Protein AF-A0A6V7L8Z2-F1 (afdb_monomer)

Mean predicted aligned error: 9.56 Å

Sequence (99 aa):
MSHVIVVRVFKPGDESGCQELVKNTIKKSINSAFVSNLLREITFELMTFTAAIMYIFFGLPLHICLVVIPLVVISTYIATYLTFTAIAIEKSQEITNVQ

Secondary structure (DSSP, 8-state):
-----------TTTHHHHHHHHHHHHHHHHHHHHHHHHTSHHHHHHHHHHHHHHHHHH---HHHHTTHHHHHHHHHHHHHHHHHHHHHHHHHHHHHHT-

Structure (mmCIF, N/CA/C/O backbone):
data_AF-A0A6V7L8Z2-F1
#
_entry.id   AF-A0A6V7L8Z2-F1
#
loop_
_atom_site.group_PDB
_atom_site.id
_atom_site.type_symbol
_atom_site.label_atom_id
_atom_site.label_alt_id
_atom_site.label_comp_id
_atom_site.label_asym_id
_atom_site.label_entity_id
_atom_site.label_seq_id
_atom_site.pdbx_PDB_ins_code
_atom_site.Cartn_x
_atom_site.Cartn_y
_atom_site.Cartn_z
_atom_site.occupancy
_atom_site.B_iso_or_equiv
_atom_site.auth_seq_id
_atom_site.auth_comp_id
_atom_site.auth_asym_id
_atom_site.auth_atom_id
_atom_site.pdbx_PDB_model_num
ATOM 1 N N . MET A 1 1 ? 16.123 -26.791 -22.527 1.00 43.66 1 MET A N 1
ATOM 2 C CA . MET A 1 1 ? 15.750 -25.609 -23.331 1.00 43.66 1 MET A CA 1
ATOM 3 C C . MET A 1 1 ? 16.763 -24.520 -23.038 1.00 43.66 1 MET A C 1
ATOM 5 O O . MET A 1 1 ? 16.900 -24.132 -21.886 1.00 43.66 1 MET A O 1
ATOM 9 N N . SER A 1 2 ? 17.547 -24.124 -24.035 1.00 52.41 2 SER A N 1
ATOM 10 C CA . SER A 1 2 ? 18.665 -23.194 -23.868 1.00 52.41 2 SER A CA 1
ATOM 11 C C . SER A 1 2 ? 18.128 -21.763 -23.856 1.00 52.41 2 SER A C 1
ATOM 13 O O . SER A 1 2 ? 17.771 -21.229 -24.902 1.00 52.41 2 SER A O 1
ATOM 15 N N . HIS A 1 3 ? 18.011 -21.153 -22.676 1.00 67.06 3 HIS A N 1
ATOM 16 C CA . HIS A 1 3 ? 17.646 -19.742 -22.561 1.00 67.06 3 HIS A CA 1
ATOM 17 C C . HIS A 1 3 ? 18.836 -18.882 -22.992 1.00 67.06 3 HIS A C 1
ATOM 19 O O . HIS A 1 3 ? 19.782 -18.692 -22.232 1.00 67.06 3 HIS A O 1
ATOM 25 N N . VAL A 1 4 ? 18.808 -18.391 -24.231 1.00 74.06 4 VAL A N 1
ATOM 26 C CA . VAL A 1 4 ? 19.802 -17.437 -24.732 1.00 74.06 4 VAL A CA 1
ATOM 27 C C . VAL A 1 4 ? 19.350 -16.033 -24.343 1.00 74.06 4 VAL A C 1
ATOM 29 O O . VAL A 1 4 ? 18.313 -15.559 -24.803 1.00 74.06 4 VAL A O 1
ATOM 32 N N . ILE A 1 5 ? 20.120 -15.376 -23.477 1.00 70.50 5 ILE A N 1
ATOM 33 C CA . ILE A 1 5 ? 19.915 -13.976 -23.093 1.00 70.50 5 ILE A CA 1
ATOM 34 C C . ILE A 1 5 ? 20.843 -13.133 -23.968 1.00 70.50 5 ILE A C 1
ATOM 36 O O . ILE A 1 5 ? 22.062 -13.253 -23.870 1.00 70.50 5 ILE A O 1
ATOM 40 N N . VAL A 1 6 ? 20.275 -12.292 -24.834 1.00 75.06 6 VAL A N 1
ATOM 41 C CA . VAL A 1 6 ? 21.039 -11.362 -25.679 1.00 75.06 6 VAL A CA 1
ATOM 42 C C . VAL A 1 6 ? 20.872 -9.954 -25.118 1.00 75.06 6 VAL A C 1
ATOM 44 O O . VAL A 1 6 ? 19.784 -9.387 -25.180 1.00 75.06 6 VAL A O 1
ATOM 47 N N . VAL A 1 7 ? 21.950 -9.388 -24.575 1.00 78.00 7 VAL A N 1
ATOM 48 C CA . VAL A 1 7 ? 22.000 -7.983 -24.146 1.00 78.00 7 VAL A CA 1
ATOM 49 C C . VAL A 1 7 ? 22.499 -7.152 -25.325 1.00 78.00 7 VAL A C 1
ATOM 51 O O . VAL A 1 7 ? 23.575 -7.420 -25.858 1.00 78.00 7 VAL A O 1
ATOM 54 N N . ARG A 1 8 ? 21.713 -6.163 -25.760 1.00 80.56 8 ARG A N 1
ATOM 55 C CA . ARG A 1 8 ? 22.057 -5.269 -26.875 1.00 80.56 8 ARG A CA 1
ATOM 56 C C . ARG A 1 8 ? 21.929 -3.806 -26.461 1.00 80.56 8 ARG A C 1
ATOM 58 O O . ARG A 1 8 ? 21.159 -3.490 -25.559 1.00 80.56 8 ARG A O 1
A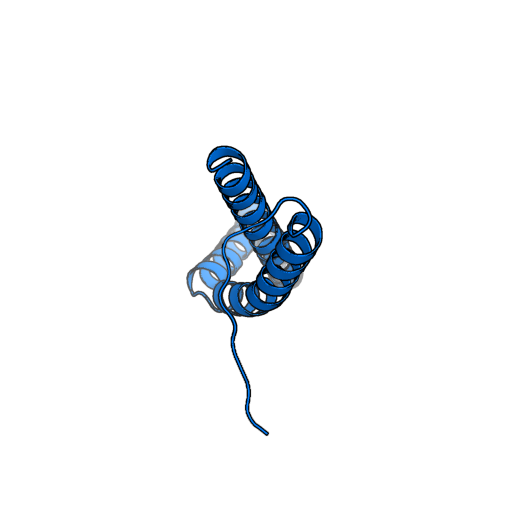TOM 65 N N . VAL A 1 9 ? 22.656 -2.931 -27.153 1.00 75.44 9 VAL A N 1
ATOM 66 C CA . VAL A 1 9 ? 22.546 -1.473 -26.987 1.00 75.44 9 VAL A CA 1
ATOM 67 C C . VAL A 1 9 ? 21.172 -0.998 -27.473 1.00 75.44 9 VAL A C 1
ATOM 69 O O . VAL A 1 9 ? 20.650 -1.527 -28.460 1.00 75.44 9 VAL A O 1
ATOM 72 N N . PHE A 1 10 ? 20.603 -0.018 -26.768 1.00 72.94 10 PHE A N 1
ATOM 73 C CA . PHE A 1 10 ? 19.311 0.591 -27.080 1.00 72.94 10 PHE A CA 1
ATOM 74 C C . PHE A 1 10 ? 19.292 1.142 -28.513 1.00 72.94 10 PHE A C 1
ATOM 76 O O . PHE A 1 10 ? 20.225 1.831 -28.930 1.00 72.94 10 PHE A O 1
ATOM 83 N N . LYS A 1 11 ? 18.243 0.818 -29.277 1.00 78.12 11 LYS A N 1
ATOM 84 C CA . LYS A 1 11 ? 18.013 1.358 -30.622 1.00 78.12 11 LYS A CA 1
ATOM 85 C C . LYS A 1 11 ? 16.700 2.147 -30.672 1.00 78.12 11 LYS A C 1
ATOM 87 O O . LYS A 1 11 ? 15.734 1.736 -30.026 1.00 78.12 11 LYS A O 1
ATOM 92 N N . PRO A 1 12 ? 16.622 3.216 -31.487 1.00 64.00 12 PRO A N 1
ATOM 93 C CA . PRO A 1 12 ? 15.369 3.929 -31.726 1.00 64.00 12 PRO A CA 1
ATOM 94 C C . PRO A 1 12 ? 14.343 2.955 -32.329 1.00 64.00 12 PRO A C 1
ATOM 96 O O . PRO A 1 12 ? 14.584 2.367 -33.384 1.00 64.00 12 PRO A O 1
ATOM 99 N N . GLY A 1 13 ? 13.249 2.715 -31.602 1.00 72.75 13 GLY A N 1
ATOM 100 C CA . GLY A 1 13 ? 12.265 1.654 -31.867 1.00 72.75 13 GLY A CA 1
ATOM 101 C C . GLY A 1 13 ? 12.061 0.671 -30.702 1.00 72.75 13 GLY A C 1
ATOM 102 O O . GLY A 1 13 ? 10.993 0.070 -30.600 1.00 72.75 13 GLY A O 1
ATOM 103 N N . ASP A 1 14 ? 13.023 0.563 -29.776 1.00 75.44 14 ASP A N 1
ATOM 104 C CA . ASP A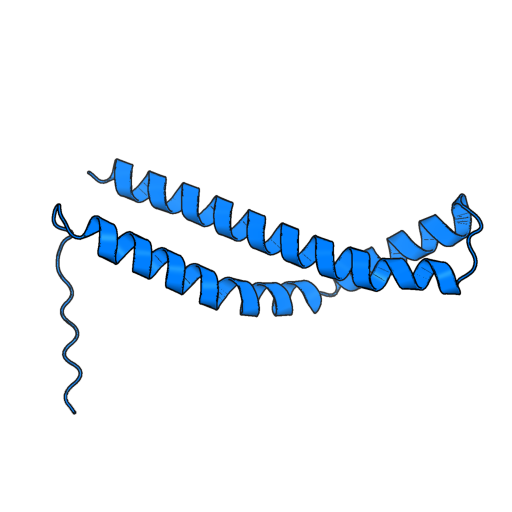 1 14 ? 12.901 -0.251 -28.551 1.00 75.44 14 ASP A CA 1
ATOM 105 C C . ASP A 1 14 ? 12.090 0.445 -27.441 1.00 75.44 14 ASP A C 1
ATOM 107 O O . ASP A 1 14 ? 11.817 -0.148 -26.398 1.00 75.44 14 ASP A O 1
ATOM 111 N N . GLU A 1 15 ? 11.672 1.693 -27.667 1.00 75.38 15 GLU A N 1
ATOM 112 C CA . GLU A 1 15 ? 10.941 2.540 -26.715 1.00 75.38 15 GLU A CA 1
ATOM 113 C C . GLU A 1 15 ? 9.674 1.860 -26.183 1.00 75.38 15 GLU A C 1
ATOM 115 O O . GLU A 1 15 ? 9.436 1.841 -24.976 1.00 75.38 15 GLU A O 1
ATOM 120 N N . SER A 1 16 ? 8.892 1.240 -27.073 1.00 72.12 16 SER A N 1
ATOM 121 C CA . SER A 1 16 ? 7.660 0.526 -26.715 1.00 72.12 16 SER A CA 1
ATOM 122 C C . SER A 1 16 ? 7.937 -0.691 -25.824 1.00 72.12 16 SER A C 1
ATOM 124 O O . SER A 1 16 ? 7.282 -0.873 -24.797 1.00 72.12 16 SER A O 1
ATOM 126 N N . GLY A 1 17 ? 8.965 -1.476 -26.161 1.00 75.56 17 GLY A N 1
ATOM 127 C CA . GLY A 1 17 ? 9.399 -2.628 -25.374 1.00 75.56 17 GLY A CA 1
ATOM 128 C C . GLY A 1 17 ? 9.959 -2.224 -24.009 1.00 75.56 17 GLY A C 1
ATOM 129 O O . GLY A 1 17 ? 9.626 -2.840 -22.998 1.00 75.56 17 GLY A O 1
ATOM 130 N N . CYS A 1 18 ? 10.748 -1.150 -23.947 1.00 70.75 18 CYS A N 1
ATOM 131 C CA . CYS A 1 18 ? 11.243 -0.586 -22.692 1.00 70.75 18 CYS A CA 1
ATOM 132 C C . CYS A 1 18 ? 10.101 -0.071 -21.807 1.00 70.75 18 CYS A C 1
ATOM 134 O O . CYS A 1 18 ? 10.079 -0.376 -20.614 1.00 70.75 18 CYS A O 1
ATOM 136 N N . GLN A 1 19 ? 9.122 0.645 -22.367 1.00 71.12 19 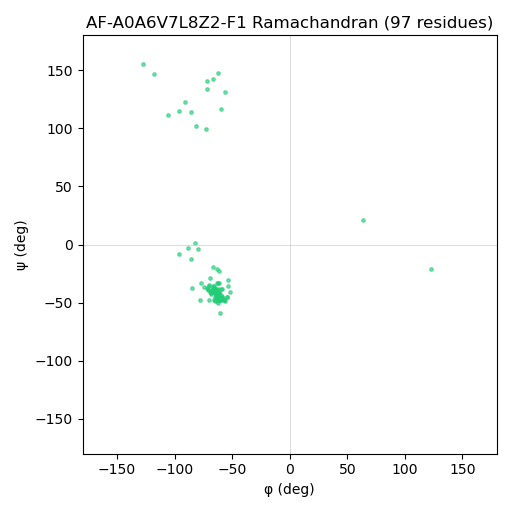GLN A N 1
ATOM 137 C CA . GLN A 1 19 ? 7.949 1.104 -21.616 1.00 71.12 19 GLN A CA 1
ATOM 138 C C . GLN A 1 19 ? 7.128 -0.065 -21.061 1.00 71.12 19 GLN A C 1
ATOM 140 O O . GLN A 1 19 ? 6.698 -0.026 -19.905 1.00 71.12 19 GLN A O 1
ATOM 145 N N . GLU A 1 20 ? 6.936 -1.129 -21.842 1.00 76.88 20 GLU A N 1
ATOM 146 C CA . GLU A 1 20 ? 6.203 -2.312 -21.393 1.00 76.88 20 GLU A CA 1
ATOM 147 C C . GLU A 1 20 ? 6.960 -3.080 -20.296 1.00 76.88 20 GLU A C 1
ATOM 149 O O . GLU A 1 20 ? 6.364 -3.492 -19.296 1.00 76.88 20 GLU A O 1
ATOM 154 N N . LEU A 1 21 ? 8.285 -3.202 -20.417 1.00 78.38 21 LEU A N 1
ATOM 155 C CA . LEU A 1 21 ? 9.150 -3.794 -19.393 1.00 78.38 21 LEU A CA 1
ATOM 156 C C . LEU A 1 21 ? 9.116 -3.002 -18.081 1.00 78.38 21 LEU A C 1
ATOM 158 O O . LEU A 1 21 ? 8.975 -3.595 -17.007 1.00 78.38 21 LEU A O 1
ATOM 162 N N . VAL A 1 22 ? 9.192 -1.672 -18.153 1.00 74.06 22 VAL A N 1
ATOM 163 C CA . VAL A 1 22 ? 9.083 -0.786 -16.986 1.00 74.06 22 VAL A CA 1
ATOM 164 C C . VAL A 1 22 ? 7.711 -0.94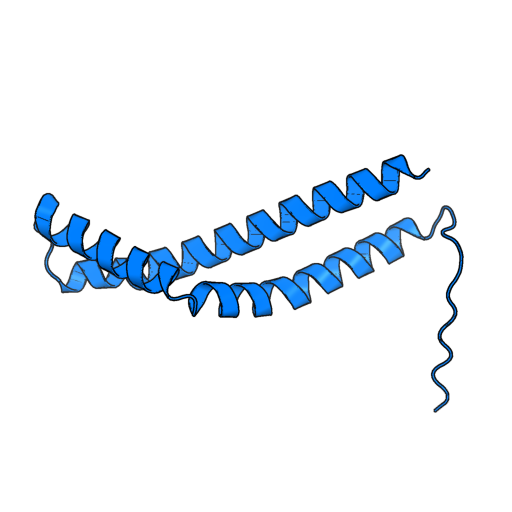8 -16.332 1.00 74.06 22 VAL A C 1
ATOM 166 O O . VAL A 1 22 ? 7.627 -1.205 -15.130 1.00 74.06 22 VAL A O 1
ATOM 169 N N . LYS A 1 23 ? 6.629 -0.922 -17.119 1.00 75.19 23 LYS A N 1
ATOM 170 C CA . LYS A 1 23 ? 5.257 -1.114 -16.628 1.00 75.19 23 LYS A CA 1
ATOM 171 C C . LYS A 1 23 ? 5.071 -2.468 -15.940 1.00 75.19 23 LYS A C 1
ATOM 173 O O . LYS A 1 23 ? 4.491 -2.527 -14.856 1.00 75.19 23 LYS A O 1
ATOM 178 N N . ASN A 1 24 ? 5.582 -3.549 -16.528 1.00 79.50 24 ASN A N 1
ATOM 179 C CA . ASN A 1 24 ? 5.497 -4.894 -15.955 1.00 79.50 24 ASN A CA 1
ATOM 180 C C . ASN A 1 24 ? 6.310 -5.026 -14.662 1.00 79.50 24 ASN A C 1
ATOM 182 O O . ASN A 1 24 ? 5.849 -5.650 -13.702 1.00 79.50 24 ASN A O 1
ATOM 186 N N . THR A 1 25 ? 7.482 -4.395 -14.608 1.00 74.38 25 THR A N 1
ATOM 187 C CA . THR A 1 25 ? 8.335 -4.365 -13.413 1.00 74.38 25 THR A CA 1
ATOM 188 C C . THR A 1 25 ? 7.655 -3.612 -12.271 1.00 74.38 25 THR A C 1
ATOM 190 O O . THR A 1 25 ? 7.562 -4.132 -11.158 1.00 74.38 25 THR A O 1
ATOM 193 N N . ILE A 1 26 ? 7.088 -2.437 -12.554 1.00 76.00 26 ILE A N 1
ATOM 194 C CA . ILE A 1 26 ? 6.337 -1.640 -11.577 1.00 76.00 26 ILE A CA 1
ATOM 195 C C . ILE A 1 26 ? 5.128 -2.421 -11.060 1.00 76.00 26 ILE A C 1
ATOM 197 O O . ILE A 1 26 ? 4.922 -2.509 -9.854 1.00 76.00 26 ILE A O 1
ATOM 201 N N . LYS A 1 27 ? 4.357 -3.057 -11.950 1.00 76.69 27 LYS A N 1
ATOM 202 C CA . LYS A 1 27 ? 3.148 -3.798 -11.566 1.00 76.69 27 LYS A CA 1
ATOM 203 C C . LYS A 1 27 ? 3.458 -4.992 -10.656 1.00 76.69 27 LYS A C 1
ATOM 205 O O . LYS A 1 27 ? 2.720 -5.234 -9.703 1.00 76.69 27 LYS A O 1
ATOM 210 N N . LYS A 1 28 ? 4.559 -5.712 -10.912 1.00 78.19 28 LYS A N 1
ATOM 211 C CA . LYS A 1 28 ? 5.044 -6.786 -10.024 1.00 78.19 28 LYS A CA 1
ATOM 212 C C . LYS A 1 28 ? 5.545 -6.248 -8.683 1.00 78.19 28 LYS A C 1
ATOM 214 O O . LYS A 1 28 ? 5.282 -6.861 -7.652 1.00 78.19 28 LYS A O 1
ATOM 219 N N . SER A 1 29 ? 6.243 -5.115 -8.699 1.00 80.62 29 SER A N 1
ATOM 220 C CA . SER A 1 29 ? 6.858 -4.538 -7.502 1.00 80.62 29 SER A CA 1
ATOM 221 C C . SER A 1 29 ? 5.837 -3.882 -6.563 1.00 80.62 29 SER A C 1
ATOM 223 O O . SER A 1 29 ? 5.928 -4.058 -5.351 1.00 80.62 29 SER A O 1
ATOM 225 N N . ILE A 1 30 ? 4.796 -3.233 -7.104 1.00 81.56 30 ILE A N 1
ATOM 226 C CA . ILE A 1 30 ? 3.743 -2.555 -6.327 1.00 81.56 30 ILE A CA 1
ATOM 227 C C . ILE A 1 30 ? 3.083 -3.490 -5.316 1.00 81.56 30 ILE A C 1
ATOM 229 O O . ILE A 1 30 ? 2.899 -3.096 -4.171 1.00 81.56 30 ILE A O 1
ATOM 233 N N . ASN A 1 31 ? 2.735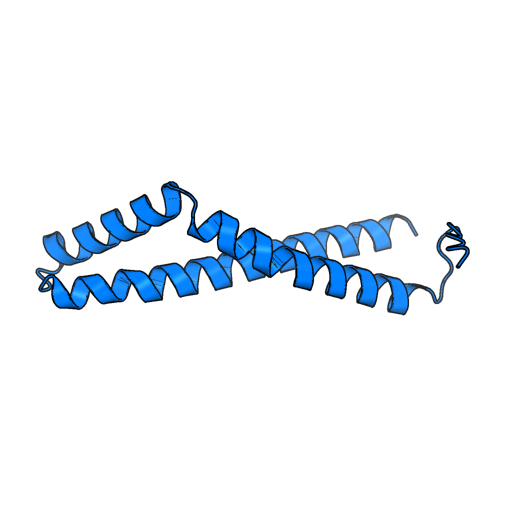 -4.721 -5.704 1.00 80.50 31 ASN A N 1
ATOM 234 C CA . ASN A 1 31 ? 2.033 -5.626 -4.791 1.00 80.50 31 ASN A CA 1
ATOM 235 C C . ASN A 1 31 ? 2.936 -6.064 -3.626 1.00 80.50 31 ASN A C 1
ATOM 237 O O . ASN A 1 31 ? 2.522 -6.047 -2.470 1.00 80.50 31 ASN A O 1
ATOM 241 N N . SER A 1 32 ? 4.199 -6.391 -3.920 1.00 83.75 32 SER A N 1
ATOM 242 C CA . SER A 1 32 ? 5.183 -6.751 -2.893 1.00 83.75 32 SER A CA 1
ATOM 243 C C . SER A 1 32 ? 5.480 -5.579 -1.957 1.00 83.75 32 SER A C 1
ATOM 245 O O . SER A 1 32 ? 5.554 -5.754 -0.743 1.00 83.75 32 SER A O 1
ATOM 247 N N . ALA A 1 33 ? 5.636 -4.379 -2.511 1.00 84.50 33 ALA A N 1
ATOM 248 C CA . ALA A 1 33 ? 5.909 -3.176 -1.741 1.00 84.50 33 ALA A CA 1
ATOM 249 C C . ALA A 1 33 ? 4.699 -2.729 -0.915 1.00 84.50 33 ALA A C 1
ATOM 251 O O . ALA A 1 33 ? 4.872 -2.286 0.215 1.00 84.50 33 ALA A O 1
ATOM 252 N N . PHE A 1 34 ? 3.480 -2.901 -1.431 1.00 84.19 34 PHE A N 1
ATOM 253 C CA . PHE A 1 34 ? 2.255 -2.640 -0.684 1.00 84.19 34 PHE A CA 1
ATOM 254 C C . PHE A 1 34 ? 2.154 -3.551 0.539 1.00 84.19 34 PHE A C 1
ATOM 256 O O . PHE A 1 34 ? 1.974 -3.050 1.643 1.00 84.19 34 PHE A O 1
ATOM 263 N N . VAL A 1 35 ? 2.342 -4.866 0.374 1.00 84.62 35 VAL A N 1
ATOM 264 C CA . VAL A 1 35 ? 2.328 -5.815 1.501 1.00 84.62 35 VAL A CA 1
ATOM 265 C C . VAL A 1 35 ? 3.437 -5.486 2.505 1.00 84.62 35 VAL A C 1
ATOM 267 O O . VAL A 1 35 ? 3.191 -5.474 3.709 1.00 84.62 35 VAL A O 1
ATOM 270 N N . SER A 1 36 ? 4.636 -5.145 2.024 1.00 86.56 36 SER A N 1
ATOM 271 C CA . SER A 1 36 ? 5.747 -4.733 2.888 1.00 86.56 36 SER A CA 1
ATOM 272 C C . SER A 1 36 ? 5.459 -3.441 3.659 1.00 86.56 36 SER A C 1
ATOM 274 O O . SER A 1 36 ? 5.830 -3.341 4.825 1.00 86.56 36 SER A O 1
ATOM 276 N N . ASN A 1 37 ? 4.820 -2.450 3.031 1.00 84.50 37 ASN A N 1
ATOM 277 C CA . ASN A 1 37 ? 4.435 -1.203 3.690 1.00 84.50 37 ASN A CA 1
ATOM 278 C C . ASN A 1 37 ? 3.279 -1.423 4.668 1.00 84.50 37 ASN A C 1
ATOM 280 O O . ASN A 1 37 ? 3.278 -0.836 5.745 1.00 84.50 37 ASN A O 1
ATOM 284 N N . LEU A 1 38 ? 2.320 -2.283 4.330 1.00 83.94 38 LEU A N 1
ATOM 285 C CA . LEU A 1 38 ? 1.185 -2.598 5.190 1.00 83.94 38 LEU A CA 1
ATOM 286 C C . LEU A 1 38 ? 1.628 -3.297 6.482 1.00 83.94 38 LEU A C 1
ATOM 288 O O . LEU A 1 38 ? 1.128 -2.974 7.552 1.00 83.94 38 LEU A O 1
ATOM 292 N N . LEU A 1 39 ? 2.589 -4.221 6.385 1.00 84.88 39 LEU A N 1
ATOM 293 C CA . LEU A 1 39 ? 3.136 -4.959 7.531 1.00 84.88 39 LEU A CA 1
ATOM 294 C C . LEU A 1 39 ? 4.218 -4.185 8.293 1.00 84.88 39 LEU A C 1
ATOM 296 O O . LEU A 1 39 ? 4.787 -4.705 9.252 1.00 84.88 39 LEU A O 1
ATOM 300 N N . ARG A 1 40 ? 4.526 -2.953 7.877 1.00 86.75 40 ARG A N 1
ATOM 301 C CA . ARG A 1 40 ? 5.494 -2.115 8.576 1.00 86.75 40 ARG A CA 1
ATOM 302 C C . ARG A 1 40 ? 4.883 -1.634 9.888 1.00 86.75 40 ARG A C 1
ATOM 304 O O . ARG A 1 40 ? 3.761 -1.140 9.908 1.00 86.75 40 ARG A O 1
ATOM 311 N N . GLU A 1 41 ? 5.652 -1.722 10.965 1.00 81.75 41 GLU A N 1
ATOM 312 C CA . GLU A 1 41 ? 5.236 -1.322 12.317 1.00 81.75 41 GLU A CA 1
ATOM 313 C C . GLU A 1 41 ? 4.671 0.108 12.367 1.00 81.75 41 GLU A C 1
ATOM 315 O O . GLU A 1 41 ? 3.608 0.343 12.935 1.00 81.75 41 GLU A O 1
ATOM 320 N N . ILE A 1 42 ? 5.301 1.030 11.633 1.00 82.12 42 ILE A N 1
ATOM 321 C CA . ILE A 1 42 ? 4.850 2.422 11.463 1.00 82.12 42 ILE A CA 1
ATOM 322 C C . ILE A 1 42 ? 3.392 2.520 10.983 1.00 82.12 42 ILE A C 1
ATOM 324 O O . ILE A 1 42 ? 2.670 3.428 11.383 1.00 82.12 42 ILE A O 1
ATOM 328 N N . THR A 1 43 ? 2.936 1.606 10.126 1.00 86.25 43 THR A N 1
ATOM 329 C CA . THR A 1 43 ? 1.572 1.633 9.580 1.00 86.25 43 THR A CA 1
ATOM 330 C C . THR A 1 43 ? 0.548 1.268 10.654 1.00 86.25 43 THR A C 1
ATOM 332 O O . THR A 1 43 ? -0.506 1.899 10.736 1.00 86.25 43 THR A O 1
ATOM 335 N N . PHE A 1 44 ? 0.878 0.316 11.532 1.00 87.81 44 PHE A N 1
ATOM 336 C CA . PHE A 1 44 ? 0.058 -0.011 12.699 1.00 87.81 44 PHE A CA 1
ATOM 337 C C . PHE A 1 44 ? 0.055 1.123 13.722 1.00 87.81 44 PHE A C 1
ATOM 339 O O . PHE A 1 44 ? -1.001 1.480 14.244 1.00 87.81 44 PHE A O 1
ATOM 346 N N . GLU A 1 45 ? 1.202 1.745 13.973 1.00 90.12 45 GLU A N 1
ATOM 347 C CA . GLU A 1 45 ? 1.289 2.902 14.863 1.00 90.12 45 GLU A CA 1
ATOM 348 C C . GLU A 1 45 ? 0.414 4.061 14.354 1.00 90.12 45 GLU A C 1
ATOM 350 O O . GLU A 1 45 ? -0.386 4.613 15.110 1.00 90.12 45 GLU A O 1
ATOM 355 N N . LEU A 1 46 ? 0.447 4.339 13.045 1.00 86.38 46 LEU A N 1
ATOM 356 C CA . LEU A 1 46 ? -0.400 5.345 12.401 1.00 86.38 46 LEU A CA 1
ATOM 357 C C . LEU A 1 46 ? -1.900 5.023 12.526 1.00 86.38 46 LEU A C 1
ATOM 359 O O . LEU A 1 46 ? -2.702 5.922 12.796 1.00 86.38 46 LEU A O 1
ATOM 363 N N . MET A 1 47 ? -2.292 3.751 12.360 1.00 87.88 47 MET A N 1
ATOM 364 C CA . MET A 1 47 ? -3.677 3.301 12.574 1.00 87.88 47 MET A CA 1
ATOM 365 C C . MET A 1 47 ? -4.128 3.574 14.008 1.00 87.88 47 MET A C 1
ATOM 367 O O . MET A 1 47 ? -5.199 4.141 14.232 1.00 87.88 47 MET A O 1
ATOM 371 N N . THR A 1 48 ? -3.298 3.203 14.980 1.00 89.12 48 THR A N 1
ATOM 372 C CA . THR A 1 48 ? -3.646 3.300 16.401 1.00 89.12 48 THR A CA 1
ATOM 373 C C . THR A 1 48 ? -3.678 4.760 16.861 1.00 89.12 48 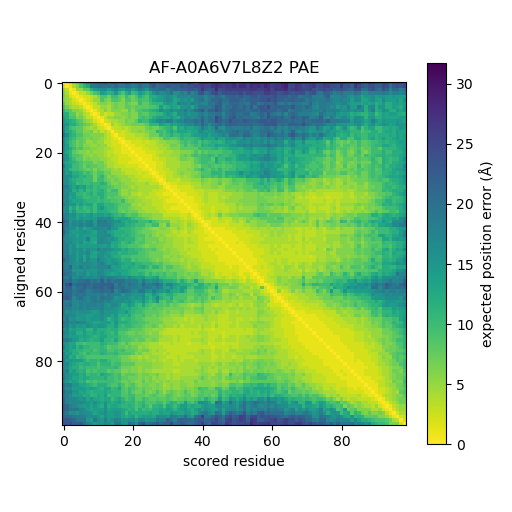THR A C 1
ATOM 375 O O . THR A 1 48 ? -4.599 5.167 17.568 1.00 89.12 48 THR A O 1
ATOM 378 N N . PHE A 1 49 ? -2.739 5.581 16.385 1.00 90.44 49 PHE A N 1
ATOM 379 C CA . PHE A 1 49 ? -2.686 7.019 16.648 1.00 90.44 49 PHE A CA 1
ATOM 380 C C . PHE A 1 49 ? -3.904 7.758 16.076 1.00 90.44 49 PHE A C 1
ATOM 382 O O . PHE A 1 49 ? -4.546 8.544 16.773 1.00 90.44 49 PHE A O 1
ATOM 389 N N . THR A 1 50 ? -4.290 7.451 14.834 1.00 86.31 50 THR A N 1
ATOM 390 C CA . THR A 1 50 ? -5.467 8.061 14.191 1.00 86.31 50 THR A CA 1
ATOM 391 C C . THR A 1 50 ? -6.761 7.668 14.910 1.00 86.31 50 THR A C 1
ATOM 393 O O . THR A 1 50 ? -7.624 8.516 15.147 1.00 86.31 50 THR A O 1
ATOM 396 N N . ALA A 1 51 ? -6.883 6.402 15.324 1.00 86.94 51 ALA A N 1
ATOM 397 C CA . ALA A 1 51 ? -8.018 5.929 16.114 1.00 86.94 51 ALA A CA 1
ATOM 398 C C . ALA A 1 51 ? -8.091 6.605 17.494 1.00 86.94 51 ALA A C 1
ATOM 400 O O . ALA A 1 51 ? -9.181 6.970 17.938 1.00 86.94 51 ALA A O 1
ATOM 401 N N . ALA A 1 52 ? -6.951 6.825 18.156 1.00 88.62 52 ALA A N 1
ATOM 402 C CA . ALA A 1 52 ? -6.894 7.525 19.437 1.00 88.62 52 ALA A CA 1
ATOM 403 C C . ALA A 1 52 ? -7.336 8.991 19.313 1.00 88.62 52 ALA A C 1
ATOM 405 O O . ALA A 1 52 ? -8.111 9.465 20.143 1.00 88.62 52 ALA A O 1
ATOM 406 N N . ILE A 1 53 ? -6.917 9.693 18.252 1.00 88.06 53 ILE A N 1
ATOM 407 C CA . ILE A 1 53 ? -7.358 11.072 17.990 1.00 88.06 53 ILE A CA 1
ATOM 408 C C . ILE A 1 53 ? -8.876 11.128 17.789 1.00 88.06 53 ILE A C 1
ATOM 410 O O . ILE A 1 53 ? -9.544 11.954 18.410 1.00 88.06 53 ILE A O 1
ATOM 414 N N . MET A 1 54 ? -9.437 10.242 16.960 1.00 84.06 54 MET A N 1
ATOM 415 C CA . MET A 1 54 ? -10.886 10.189 16.723 1.00 84.06 54 MET A CA 1
ATOM 416 C C . MET A 1 54 ? -11.676 9.865 17.998 1.00 84.06 54 MET A C 1
ATOM 418 O O . MET A 1 54 ? -12.727 10.452 18.240 1.00 84.06 54 MET A O 1
ATOM 422 N N . TYR A 1 55 ? -11.164 8.974 18.844 1.00 87.00 55 TYR A N 1
ATOM 423 C CA . TYR A 1 55 ? -11.825 8.621 20.096 1.00 87.00 55 TYR A CA 1
ATOM 424 C C . TYR A 1 55 ? -11.778 9.763 21.125 1.00 87.00 55 TYR A C 1
ATOM 426 O O . TYR A 1 55 ? -12.803 10.116 21.700 1.00 87.00 55 TYR A O 1
ATOM 434 N N . ILE A 1 56 ? -10.606 10.373 21.339 1.00 89.06 56 ILE A N 1
ATOM 435 C CA . ILE A 1 56 ? -10.394 11.373 22.400 1.00 89.06 56 ILE A CA 1
ATOM 436 C C . ILE A 1 56 ? -10.960 12.743 22.013 1.00 89.06 56 ILE A C 1
ATOM 438 O O . ILE A 1 56 ? -11.651 13.364 22.816 1.00 89.06 56 ILE A O 1
ATOM 442 N N . PHE A 1 57 ? -10.677 13.228 20.800 1.00 87.81 57 PHE A N 1
ATOM 443 C CA . PHE A 1 57 ? -11.069 14.583 20.395 1.00 87.81 57 PHE A CA 1
ATOM 444 C C . PHE A 1 57 ? -12.498 14.655 19.858 1.00 87.81 57 PHE A C 1
ATOM 446 O O . PHE A 1 57 ? -13.190 15.635 20.120 1.00 87.81 57 PHE A O 1
ATOM 453 N N . PHE A 1 58 ? -12.948 13.639 19.115 1.00 81.94 58 PHE A N 1
ATOM 454 C CA . PHE A 1 58 ? -14.298 13.622 18.537 1.00 81.94 58 PHE A CA 1
ATOM 455 C C . PHE A 1 58 ? -15.312 12.847 19.390 1.00 81.94 58 PHE A C 1
ATOM 457 O O . PHE A 1 58 ? -16.504 12.894 19.093 1.00 81.94 58 PHE A O 1
ATOM 464 N N . GLY A 1 59 ? -14.871 12.143 20.442 1.00 82.44 59 GLY A N 1
ATOM 465 C CA . GLY A 1 59 ? -15.756 11.379 21.328 1.00 82.44 59 GLY A CA 1
ATOM 466 C C . GLY A 1 59 ? -16.479 10.223 20.628 1.00 82.44 59 GLY A C 1
ATOM 467 O O . GLY A 1 59 ? -17.540 9.795 21.081 1.00 82.44 59 GLY A O 1
ATOM 468 N N . LEU A 1 60 ? -15.954 9.748 19.493 1.00 82.88 60 LEU A N 1
ATOM 469 C CA . LEU A 1 60 ? -16.599 8.715 18.687 1.00 82.88 60 LEU A CA 1
ATOM 470 C C . LEU A 1 60 ? -16.517 7.347 19.386 1.00 82.88 60 LEU A C 1
ATOM 472 O O . LEU A 1 60 ? -15.471 7.006 19.934 1.00 82.88 60 LEU A O 1
ATOM 476 N N . PRO A 1 61 ? -17.573 6.516 19.341 1.00 84.62 61 PRO A N 1
ATOM 477 C CA . PRO A 1 61 ? -17.535 5.165 19.893 1.00 84.62 61 PRO A CA 1
ATOM 478 C C . PRO A 1 61 ? -16.497 4.288 19.177 1.00 84.62 61 PRO A C 1
ATOM 480 O O . PRO A 1 61 ? -16.302 4.392 17.965 1.00 84.62 61 PRO A O 1
ATOM 483 N N . LEU A 1 62 ? -15.885 3.353 19.915 1.00 78.38 62 LEU A N 1
ATOM 484 C CA . LEU A 1 62 ? -14.803 2.479 19.427 1.00 78.38 62 LEU A CA 1
ATOM 485 C C . LEU A 1 62 ? -15.148 1.712 18.138 1.00 78.38 62 LEU A C 1
ATOM 487 O O . LEU A 1 62 ? -14.269 1.467 17.314 1.00 78.38 62 LEU A O 1
ATOM 491 N N . HIS A 1 63 ? -16.423 1.379 17.923 1.00 81.44 63 HIS A N 1
ATOM 492 C CA . HIS A 1 63 ? -16.881 0.718 16.698 1.00 81.44 63 HIS A CA 1
ATOM 493 C C . HIS A 1 63 ? -16.673 1.569 15.440 1.00 81.44 63 HIS A C 1
ATOM 495 O O . HIS A 1 63 ? -16.388 1.022 14.379 1.00 81.44 63 HIS A O 1
ATOM 501 N N . ILE A 1 64 ? -16.771 2.895 15.553 1.00 82.31 64 ILE A N 1
ATOM 502 C CA . ILE A 1 64 ? -16.522 3.814 14.437 1.00 82.31 64 ILE A CA 1
ATOM 503 C C . ILE A 1 64 ? -15.015 3.961 14.199 1.00 82.31 64 ILE A C 1
ATOM 505 O O . ILE A 1 64 ? -14.589 4.032 13.048 1.00 82.31 64 ILE A O 1
ATOM 509 N N . CYS A 1 65 ? -14.184 3.895 15.246 1.00 82.75 65 CYS A N 1
ATOM 510 C CA . CYS A 1 65 ? -12.726 3.894 15.085 1.00 82.75 65 CYS A CA 1
ATOM 511 C C . CYS A 1 65 ? -12.200 2.697 14.277 1.00 82.75 65 CYS A C 1
ATOM 513 O O . CYS A 1 65 ? -11.145 2.815 13.661 1.00 82.75 65 CYS A O 1
ATOM 515 N N . LEU A 1 66 ? -12.929 1.577 14.183 1.00 84.19 66 LEU A N 1
ATOM 516 C CA . LEU A 1 66 ? -12.535 0.465 13.305 1.00 84.19 66 LEU A CA 1
ATOM 517 C C . LEU A 1 66 ? -12.521 0.847 11.816 1.00 84.19 66 LEU A C 1
ATOM 519 O O . LEU A 1 66 ? -11.804 0.212 11.047 1.00 84.19 66 LEU A O 1
ATOM 523 N N . VAL A 1 67 ? -13.232 1.907 11.406 1.00 85.88 67 VAL A N 1
ATOM 524 C CA . VAL A 1 67 ? -13.206 2.440 10.029 1.00 85.88 67 VAL A CA 1
ATOM 525 C C . VAL A 1 67 ? -11.836 3.033 9.666 1.00 85.88 67 VAL A C 1
ATOM 527 O O . VAL A 1 67 ? -11.483 3.110 8.490 1.00 85.88 67 VAL A O 1
ATOM 530 N N . VAL A 1 68 ? -11.005 3.373 10.655 1.00 85.75 68 VAL A N 1
ATOM 531 C CA . VAL A 1 68 ? -9.617 3.803 10.425 1.00 85.75 68 VAL A CA 1
ATOM 532 C C . VAL A 1 68 ? -8.793 2.699 9.761 1.00 85.75 68 VAL A C 1
ATOM 534 O O . VAL A 1 68 ? -7.941 3.000 8.931 1.00 85.75 68 VAL A O 1
ATOM 537 N N . ILE A 1 69 ? -9.071 1.426 10.053 1.00 86.50 69 ILE A N 1
ATOM 538 C CA . ILE A 1 69 ? -8.331 0.294 9.481 1.00 86.50 69 ILE A CA 1
ATOM 539 C C . ILE A 1 69 ? -8.454 0.265 7.947 1.00 86.50 69 ILE A C 1
ATOM 541 O O . ILE A 1 69 ? -7.425 0.383 7.279 1.0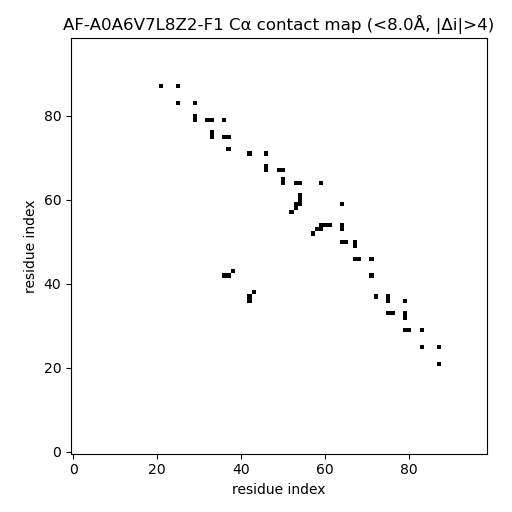0 86.50 69 ILE A O 1
ATOM 545 N N . PRO A 1 70 ? -9.659 0.166 7.340 1.00 88.75 70 PRO A N 1
ATOM 546 C CA . PRO A 1 70 ? -9.781 0.191 5.886 1.00 88.75 70 PRO A CA 1
ATOM 547 C C . PRO A 1 70 ? -9.302 1.518 5.287 1.00 88.75 70 PRO A C 1
ATOM 549 O O . PRO A 1 70 ? -8.722 1.513 4.203 1.00 88.75 70 PRO A O 1
ATOM 552 N N . LEU A 1 71 ? -9.474 2.641 5.991 1.00 88.06 71 LEU A N 1
ATOM 553 C CA . LEU A 1 71 ? -9.000 3.943 5.524 1.00 88.06 71 LEU A CA 1
ATOM 554 C C . LEU A 1 71 ? -7.473 3.974 5.380 1.00 88.06 71 LEU A C 1
ATOM 556 O O . LEU A 1 71 ? -6.967 4.401 4.341 1.00 88.06 71 LEU A O 1
ATOM 560 N N . VAL A 1 72 ? -6.737 3.476 6.377 1.00 87.38 72 VAL A N 1
ATOM 561 C CA . VAL A 1 72 ? -5.270 3.418 6.334 1.00 87.38 72 VAL A CA 1
ATOM 562 C C . VAL A 1 72 ? -4.778 2.381 5.320 1.00 87.38 72 VAL A C 1
ATOM 564 O O . VAL A 1 72 ? -3.785 2.616 4.634 1.00 87.38 72 VAL A O 1
ATOM 567 N N . VAL A 1 73 ? -5.482 1.259 5.146 1.00 88.50 73 VAL A N 1
ATOM 568 C CA . VAL A 1 73 ? -5.159 0.270 4.100 1.00 88.50 73 VAL A CA 1
ATOM 569 C C . VAL A 1 73 ? -5.260 0.906 2.707 1.00 88.50 73 VAL A C 1
ATOM 571 O O . VAL A 1 73 ? -4.336 0.787 1.899 1.00 88.50 73 VAL A O 1
ATOM 574 N N . ILE A 1 74 ? -6.356 1.622 2.432 1.00 89.31 74 ILE A N 1
ATOM 575 C CA . ILE A 1 74 ? -6.577 2.303 1.149 1.00 89.31 74 ILE A CA 1
ATOM 576 C C . ILE A 1 74 ? -5.545 3.415 0.943 1.00 89.31 74 ILE A C 1
ATOM 578 O O . ILE A 1 74 ? -4.952 3.505 -0.133 1.00 89.31 74 ILE A O 1
ATOM 582 N N . SER A 1 75 ? -5.283 4.241 1.960 1.00 87.62 75 SER A N 1
ATOM 583 C CA . SER A 1 75 ? -4.299 5.322 1.846 1.00 87.62 75 SER A CA 1
ATOM 584 C C . SER A 1 75 ? -2.888 4.786 1.595 1.00 87.62 75 SER A C 1
ATOM 586 O O . SER A 1 75 ? -2.177 5.324 0.750 1.00 87.62 75 SER A O 1
ATOM 588 N N . THR A 1 76 ? -2.511 3.675 2.234 1.00 88.12 76 THR A N 1
ATOM 589 C CA . THR A 1 76 ? -1.217 3.006 2.023 1.00 88.12 76 THR A CA 1
ATOM 590 C C . THR A 1 76 ? -1.097 2.453 0.603 1.00 88.12 76 THR A C 1
ATOM 592 O O . THR A 1 76 ? -0.027 2.533 -0.007 1.00 88.12 76 THR A O 1
ATOM 595 N N . TYR A 1 77 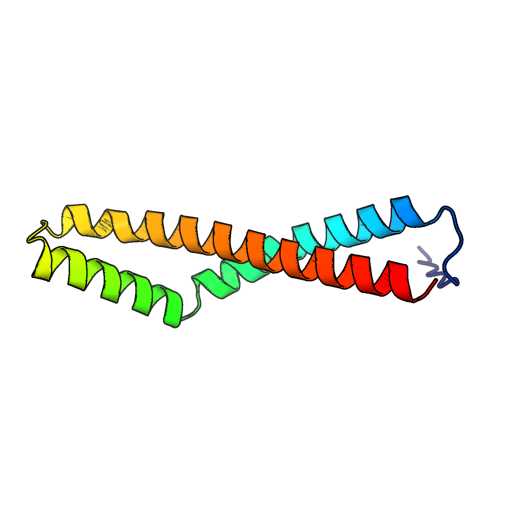? -2.192 1.934 0.037 1.00 85.69 77 TYR A N 1
ATOM 596 C CA . TYR A 1 77 ? -2.227 1.477 -1.353 1.00 85.69 77 TYR A CA 1
ATOM 597 C C . TYR A 1 77 ? -2.020 2.637 -2.330 1.00 85.69 77 TYR A C 1
ATOM 599 O O . TYR A 1 77 ? -1.157 2.561 -3.206 1.00 85.69 77 TYR A O 1
ATOM 607 N N . ILE A 1 78 ? -2.760 3.734 -2.140 1.00 88.31 78 ILE A N 1
ATOM 608 C CA . ILE A 1 78 ? -2.645 4.944 -2.963 1.00 88.31 78 ILE A CA 1
ATOM 609 C C . ILE A 1 78 ? -1.237 5.533 -2.852 1.00 88.31 78 ILE A C 1
ATOM 611 O O . ILE A 1 78 ? -0.620 5.824 -3.873 1.00 88.31 78 ILE A O 1
ATOM 615 N N . ALA A 1 79 ? -0.701 5.664 -1.638 1.00 87.38 79 ALA A N 1
ATOM 616 C CA . ALA A 1 79 ? 0.643 6.183 -1.408 1.00 87.38 79 ALA A CA 1
ATOM 617 C C . ALA A 1 79 ? 1.698 5.327 -2.116 1.00 87.38 79 ALA A C 1
ATOM 619 O O . ALA A 1 79 ? 2.545 5.859 -2.827 1.00 87.38 79 ALA A O 1
ATOM 620 N N . THR A 1 80 ? 1.596 3.999 -2.000 1.00 86.75 80 THR A N 1
ATOM 621 C CA . THR A 1 80 ? 2.500 3.074 -2.693 1.00 86.75 80 THR A CA 1
ATOM 622 C C . THR A 1 80 ? 2.398 3.257 -4.207 1.00 86.75 80 THR A C 1
ATOM 624 O O . THR A 1 80 ? 3.418 3.415 -4.872 1.00 86.75 80 THR A O 1
ATOM 627 N N . TYR A 1 81 ? 1.185 3.311 -4.761 1.00 83.31 81 TYR A N 1
ATOM 628 C CA . TYR A 1 81 ? 0.984 3.551 -6.189 1.00 83.31 81 TYR A CA 1
ATOM 629 C C . TYR A 1 81 ? 1.627 4.869 -6.645 1.00 83.31 81 TYR A C 1
ATOM 631 O O . TYR A 1 81 ? 2.390 4.870 -7.610 1.00 83.31 81 TYR A O 1
ATOM 639 N N . LEU A 1 82 ? 1.391 5.964 -5.913 1.00 86.19 82 LEU A N 1
ATOM 640 C CA . LEU A 1 82 ? 1.964 7.278 -6.207 1.00 86.19 82 LEU A CA 1
ATOM 641 C C . LEU A 1 82 ? 3.496 7.253 -6.187 1.00 86.19 82 LEU A C 1
ATOM 643 O O . LEU A 1 82 ? 4.119 7.721 -7.139 1.00 86.19 82 LEU A O 1
ATOM 647 N N . THR A 1 83 ? 4.109 6.652 -5.163 1.00 86.00 83 THR A N 1
ATOM 648 C CA . THR A 1 83 ? 5.569 6.513 -5.072 1.00 86.00 83 THR A CA 1
ATOM 649 C C . THR A 1 83 ? 6.135 5.750 -6.267 1.00 86.00 83 THR A C 1
ATOM 651 O O . THR A 1 83 ? 7.102 6.197 -6.879 1.00 86.00 83 THR A O 1
ATOM 654 N N . PHE A 1 84 ? 5.514 4.637 -6.664 1.00 82.69 84 PHE A N 1
ATOM 655 C CA . PHE A 1 84 ? 5.966 3.879 -7.831 1.00 82.69 84 PHE A CA 1
ATOM 656 C C . PHE A 1 84 ? 5.789 4.643 -9.142 1.00 82.69 84 PHE A C 1
ATOM 658 O O . PHE A 1 84 ? 6.659 4.561 -10.007 1.00 82.69 84 PHE A O 1
ATOM 665 N N . THR A 1 85 ? 4.700 5.400 -9.300 1.00 80.75 85 THR A N 1
ATOM 666 C CA . THR A 1 85 ? 4.521 6.250 -10.483 1.00 80.75 85 THR A CA 1
ATOM 667 C C . THR A 1 85 ? 5.528 7.396 -10.533 1.00 80.75 85 THR A C 1
ATOM 669 O O . THR A 1 85 ? 6.039 7.683 -11.609 1.00 80.75 85 THR A O 1
ATOM 672 N N . ALA A 1 86 ? 5.876 8.000 -9.393 1.00 85.19 86 ALA A N 1
ATOM 673 C CA . ALA A 1 86 ? 6.896 9.044 -9.324 1.00 85.19 86 ALA A CA 1
ATOM 674 C C . ALA A 1 86 ? 8.272 8.500 -9.735 1.00 85.19 86 ALA A C 1
ATOM 676 O O . ALA A 1 86 ? 8.897 9.044 -10.641 1.00 85.19 86 ALA A O 1
ATOM 677 N N . ILE A 1 87 ? 8.677 7.355 -9.174 1.00 82.19 87 ILE A N 1
ATOM 678 C CA . ILE A 1 87 ? 9.932 6.677 -9.539 1.00 82.19 87 ILE A CA 1
ATOM 679 C C . ILE A 1 87 ? 9.946 6.305 -11.031 1.00 82.19 87 ILE A C 1
ATOM 681 O O . ILE A 1 87 ? 10.973 6.411 -11.697 1.00 82.19 87 ILE A O 1
ATOM 685 N N . ALA A 1 88 ? 8.809 5.874 -11.584 1.00 78.69 88 ALA A N 1
ATOM 686 C CA . ALA A 1 88 ? 8.697 5.551 -13.005 1.00 78.69 88 ALA A CA 1
ATOM 687 C C . ALA A 1 88 ? 8.916 6.774 -13.905 1.00 78.69 88 ALA A C 1
ATOM 689 O O . ALA A 1 88 ? 9.587 6.665 -14.932 1.00 78.69 88 ALA A O 1
ATOM 690 N N . ILE A 1 89 ? 8.363 7.926 -13.517 1.00 80.50 89 ILE A N 1
ATOM 691 C CA . ILE A 1 89 ? 8.538 9.194 -14.233 1.00 80.50 89 ILE A CA 1
ATOM 692 C C . ILE A 1 89 ? 10.004 9.630 -14.164 1.00 80.50 89 ILE A C 1
ATOM 694 O O . ILE A 1 89 ? 10.585 9.915 -15.209 1.00 80.50 89 ILE A O 1
ATOM 698 N N . GLU A 1 90 ? 10.625 9.596 -12.982 1.00 79.12 90 GLU A N 1
ATOM 699 C CA . GLU A 1 90 ? 12.048 9.924 -12.802 1.00 79.12 90 GLU A CA 1
ATOM 700 C C . GLU A 1 90 ? 12.943 9.056 -13.697 1.00 79.12 90 GLU A C 1
ATOM 702 O O . GLU A 1 90 ? 13.767 9.569 -14.454 1.00 79.12 90 GLU A O 1
ATOM 707 N N . LYS A 1 91 ? 12.722 7.737 -13.695 1.00 73.62 91 LYS A N 1
ATOM 708 C CA . LYS A 1 91 ? 13.487 6.796 -14.526 1.00 73.62 91 LYS A CA 1
ATOM 709 C C . LYS A 1 91 ? 13.250 7.012 -16.022 1.00 73.62 91 LYS A C 1
ATOM 711 O O . LYS A 1 91 ? 14.179 6.875 -16.813 1.00 73.62 91 LYS A O 1
ATOM 716 N N . SER A 1 92 ? 12.031 7.371 -16.426 1.00 71.00 92 SER A N 1
ATOM 717 C CA . SER A 1 92 ? 11.726 7.711 -17.821 1.00 71.00 92 SER A CA 1
ATOM 718 C C . SER A 1 92 ? 12.428 8.996 -18.271 1.00 71.00 92 SER A C 1
ATOM 720 O O . SER A 1 92 ? 12.842 9.092 -19.429 1.00 71.00 92 SER A O 1
ATOM 722 N N . GLN A 1 93 ? 12.576 9.978 -17.379 1.00 70.94 93 GLN A N 1
ATOM 723 C CA . GLN A 1 93 ? 13.323 11.202 -17.668 1.00 70.94 93 GLN A CA 1
ATOM 724 C C . GLN A 1 93 ? 14.822 10.934 -17.795 1.00 70.94 93 GLN A C 1
ATOM 726 O O . GLN A 1 93 ? 15.439 11.450 -18.724 1.00 70.94 93 GLN A O 1
ATOM 731 N N . GLU A 1 94 ? 15.397 10.088 -16.933 1.00 66.69 94 GLU A N 1
ATOM 732 C CA . GLU A 1 94 ? 16.798 9.672 -17.062 1.00 66.69 94 GLU A CA 1
ATOM 733 C C . GLU A 1 94 ? 17.066 9.039 -18.429 1.00 66.69 94 GLU A C 1
ATOM 735 O O . GLU A 1 94 ? 17.995 9.465 -19.102 1.00 66.69 94 GLU A O 1
ATOM 740 N N . ILE A 1 95 ? 16.220 8.105 -18.885 1.00 61.66 95 ILE A N 1
ATOM 741 C CA . ILE A 1 95 ? 16.372 7.441 -20.194 1.00 61.66 95 ILE A CA 1
ATOM 742 C C . ILE A 1 95 ? 16.348 8.454 -21.348 1.00 61.66 95 ILE A C 1
ATOM 744 O O . ILE A 1 95 ? 17.118 8.320 -22.294 1.00 61.66 95 ILE A O 1
ATOM 748 N N . THR A 1 96 ? 15.506 9.486 -21.253 1.00 59.81 96 THR A N 1
ATOM 749 C CA . THR A 1 96 ? 15.406 10.536 -22.282 1.00 59.81 96 THR A CA 1
ATOM 750 C C . THR A 1 96 ? 16.654 11.425 -22.317 1.00 59.81 96 THR A C 1
ATOM 752 O O . THR A 1 96 ? 16.996 11.953 -23.366 1.00 59.81 96 THR A O 1
ATOM 755 N N . ASN A 1 97 ? 17.346 11.580 -21.185 1.00 59.00 97 ASN A N 1
ATOM 756 C CA . ASN A 1 97 ? 18.540 12.420 -21.055 1.00 59.00 97 ASN A CA 1
ATOM 757 C C . ASN A 1 97 ? 19.847 11.697 -21.447 1.00 59.00 97 ASN A C 1
ATOM 759 O O . ASN A 1 97 ? 20.885 12.337 -21.572 1.00 59.00 97 ASN A O 1
ATOM 763 N N . VAL A 1 98 ? 19.830 10.365 -21.610 1.00 54.84 98 VAL A N 1
ATOM 764 C CA . VAL A 1 98 ? 20.993 9.597 -22.115 1.00 54.84 98 VAL A CA 1
ATOM 765 C C . VAL A 1 98 ? 21.010 9.503 -23.651 1.00 54.84 98 VAL A C 1
ATOM 767 O O . VAL A 1 98 ? 21.938 8.921 -24.214 1.00 54.84 98 VAL A O 1
ATOM 770 N N . GLN A 1 99 ? 19.989 10.039 -24.326 1.00 42.47 99 GLN A N 1
ATOM 771 C CA . GLN A 1 99 ? 19.941 10.181 -25.784 1.00 42.47 99 GLN A CA 1
ATOM 772 C C . GLN A 1 99 ? 20.562 11.509 -26.220 1.00 42.47 99 GLN A C 1
ATOM 774 O O . GLN A 1 99 ? 21.280 11.492 -27.245 1.0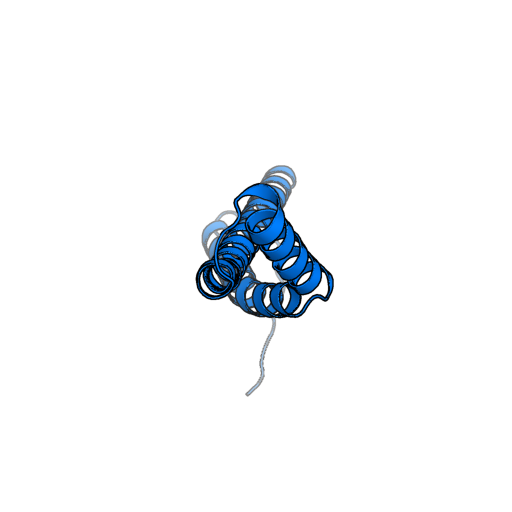0 42.47 99 GLN A O 1
#

Nearest PDB structures (foldseek):
  6o35-assembly1_A  TM=4.245E-01  e=5.033E+00  synthetic construct
  6o35-assembly1_B-2  TM=3.742E-01  e=4.179E+00  synthetic construct

Solvent-accessible surface area (backbone atoms only — not comparable to full-atom values): 5802 Å² total; per-residue (Å²): 133,86,84,80,84,84,89,77,82,92,52,98,80,47,60,65,60,51,53,50,51,52,52,53,50,50,61,61,47,49,58,57,50,36,54,54,51,62,71,31,68,67,47,53,52,52,41,53,52,53,29,48,49,44,35,70,76,68,64,47,58,72,78,63,39,56,55,40,53,62,50,49,53,51,51,49,47,51,50,45,52,49,53,54,53,50,52,50,51,54,54,53,51,52,60,64,70,75,109

Organism: NCBI:txid1563983

Foldseek 3Di:
DDDDDDDDDDDVVCVVVVVVVLVVVLVVVLVVVLVVQCPDPVLVVVLVVVLVCCCPVVVDDSVVSVVSSVVSSVVSSVVSVVVSVVVSVVVVVVVVVVD

Radius of gyration: 20.75 Å; Cα contacts (8 Å, |Δi|>4): 34; chains: 1; bounding box: 40×40×54 Å

pLDDT: mean 79.49, std 9.51, range [42.47, 90.44]